Protein AF-A0AAW2XR22-F1 (afdb_monomer_lite)

Structure (mmCIF, N/CA/C/O backbone):
data_AF-A0AAW2XR22-F1
#
_entry.id   AF-A0AAW2XR22-F1
#
loop_
_atom_site.group_PDB
_atom_site.id
_atom_site.type_symbol
_atom_site.label_atom_id
_atom_site.label_alt_id
_atom_site.label_comp_id
_atom_site.label_asym_id
_atom_site.label_entity_id
_atom_site.label_seq_id
_atom_site.pdbx_PDB_ins_code
_atom_site.Cartn_x
_atom_site.Cartn_y
_atom_site.Cartn_z
_atom_site.occupancy
_atom_site.B_iso_or_equiv
_atom_site.auth_seq_id
_atom_site.auth_comp_id
_atom_site.auth_asym_id
_atom_site.auth_atom_id
_atom_site.pdbx_PDB_model_num
ATOM 1 N N . MET A 1 1 ? 10.145 -5.497 -7.150 1.00 72.62 1 MET A N 1
ATOM 2 C CA . MET A 1 1 ? 9.596 -6.841 -7.453 1.00 72.62 1 MET A CA 1
ATOM 3 C C . MET A 1 1 ? 8.512 -6.767 -8.524 1.00 72.62 1 MET A C 1
ATOM 5 O O . MET A 1 1 ? 8.631 -7.498 -9.491 1.00 72.62 1 MET A O 1
ATOM 9 N N . SER A 1 2 ? 7.503 -5.899 -8.380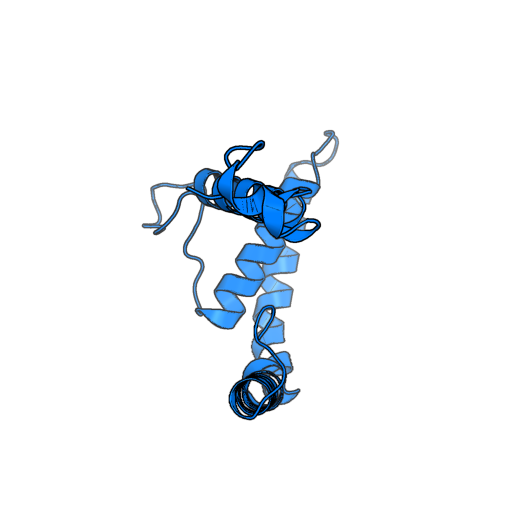 1.00 80.31 2 SER A N 1
ATOM 10 C CA . SER A 1 2 ? 6.313 -5.851 -9.250 1.00 80.31 2 SER A CA 1
ATOM 11 C C . SER A 1 2 ? 6.603 -5.601 -10.739 1.00 80.31 2 SER A C 1
ATOM 13 O O . SER A 1 2 ? 6.052 -6.308 -11.567 1.00 80.31 2 SER A O 1
ATOM 15 N N . TRP A 1 3 ? 7.526 -4.688 -11.071 1.00 85.19 3 TRP A N 1
ATOM 16 C CA . TRP A 1 3 ? 7.938 -4.387 -12.460 1.00 85.19 3 TRP A CA 1
ATOM 17 C C . TRP A 1 3 ? 9.372 -4.837 -12.790 1.00 85.19 3 TRP A C 1
ATOM 19 O O . TRP A 1 3 ? 9.980 -4.366 -13.742 1.00 85.19 3 TRP A O 1
ATOM 29 N N . SER A 1 4 ? 9.964 -5.709 -11.968 1.00 90.31 4 SER A N 1
ATOM 30 C CA . SER A 1 4 ? 11.333 -6.191 -12.190 1.00 90.31 4 SER A CA 1
ATOM 31 C C . SER A 1 4 ? 11.301 -7.518 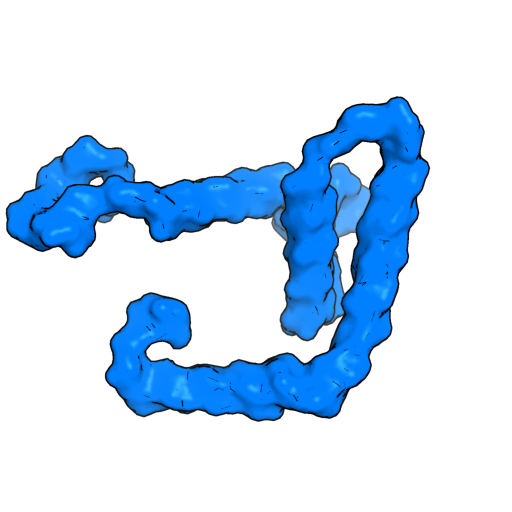-12.935 1.00 90.31 4 SER A C 1
ATOM 33 O O . SER A 1 4 ? 10.593 -8.434 -12.514 1.00 90.31 4 SER A O 1
ATOM 35 N N . SER A 1 5 ? 12.112 -7.640 -13.988 1.00 93.62 5 SER A N 1
ATOM 36 C CA . SER A 1 5 ? 12.326 -8.907 -14.688 1.00 93.62 5 SER A CA 1
ATOM 37 C C . SER A 1 5 ? 12.802 -9.996 -13.729 1.00 93.62 5 SER A C 1
ATOM 39 O O . SER A 1 5 ? 13.524 -9.739 -12.759 1.00 93.62 5 SER A O 1
ATOM 41 N N . TYR A 1 6 ? 12.413 -11.238 -14.008 1.00 93.81 6 TYR A N 1
ATOM 42 C CA . TYR A 1 6 ? 12.834 -12.373 -13.199 1.00 93.81 6 TYR A CA 1
ATOM 43 C C . TYR A 1 6 ? 14.364 -12.516 -13.206 1.00 93.81 6 TYR A C 1
ATOM 45 O O . TYR A 1 6 ? 15.003 -12.518 -14.254 1.00 93.81 6 TYR A O 1
ATOM 53 N N . GLY A 1 7 ? 14.960 -12.655 -12.021 1.00 95.69 7 GLY A N 1
ATOM 54 C CA . GLY A 1 7 ? 16.409 -12.728 -11.861 1.00 95.69 7 GLY A CA 1
ATOM 55 C C . GLY A 1 7 ? 16.840 -12.891 -10.402 1.00 95.69 7 GLY A C 1
ATOM 56 O O . GLY A 1 7 ? 15.991 -13.038 -9.516 1.00 95.69 7 GLY A O 1
ATOM 57 N N . PRO A 1 8 ? 18.157 -12.886 -10.116 1.00 96.81 8 PRO A N 1
ATOM 58 C CA . PRO A 1 8 ? 18.683 -12.991 -8.753 1.00 96.81 8 PRO A CA 1
ATOM 59 C C . PRO A 1 8 ? 18.073 -11.961 -7.793 1.00 96.81 8 PRO A C 1
ATOM 61 O O . PRO A 1 8 ? 17.593 -12.343 -6.728 1.00 96.81 8 PRO A O 1
ATOM 64 N N . TYR A 1 9 ? 17.982 -10.696 -8.219 1.00 94.75 9 TYR A N 1
ATOM 65 C CA . TYR A 1 9 ? 17.371 -9.620 -7.435 1.00 94.75 9 TYR A CA 1
ATOM 66 C C . TYR A 1 9 ? 15.899 -9.899 -7.105 1.00 94.75 9 TYR A C 1
ATOM 68 O O . TYR A 1 9 ? 15.511 -9.886 -5.937 1.00 94.75 9 TYR A O 1
ATOM 76 N N . TRP A 1 10 ? 15.080 -10.214 -8.116 1.00 96.44 10 TRP A N 1
ATOM 77 C CA . TRP A 1 10 ? 13.658 -10.505 -7.919 1.00 96.44 10 TRP A CA 1
ATOM 78 C C . TRP A 1 10 ? 13.451 -11.674 -6.948 1.00 96.44 10 TRP A C 1
ATOM 80 O O . TRP A 1 10 ? 12.632 -11.581 -6.031 1.00 96.44 10 TRP A O 1
ATOM 90 N N . ARG A 1 11 ? 14.234 -12.753 -7.102 1.00 96.00 11 ARG A N 1
ATOM 91 C CA . ARG A 1 11 ? 14.166 -13.935 -6.228 1.00 96.00 11 ARG A CA 1
ATOM 92 C C . ARG A 1 11 ? 14.536 -13.597 -4.789 1.00 96.00 11 ARG A C 1
ATOM 94 O O . ARG A 1 11 ? 13.836 -14.019 -3.870 1.00 96.00 11 ARG A O 1
ATOM 101 N N . GLN A 1 12 ? 15.610 -12.836 -4.594 1.00 96.06 12 GLN A N 1
ATOM 102 C CA . GLN A 1 12 ? 16.064 -12.436 -3.266 1.00 96.06 12 GLN A CA 1
ATOM 103 C C . GLN A 1 12 ? 15.049 -11.519 -2.583 1.00 96.06 12 GLN A C 1
ATOM 105 O O . GLN A 1 12 ? 14.661 -11.792 -1.449 1.00 96.06 12 GLN A O 1
ATOM 110 N N . ALA A 1 13 ? 14.556 -10.494 -3.283 1.00 95.56 13 ALA A N 1
ATOM 111 C CA . ALA A 1 13 ? 13.524 -9.604 -2.761 1.00 95.56 13 ALA A CA 1
ATOM 112 C C . ALA A 1 13 ? 12.264 -10.391 -2.370 1.00 95.56 13 ALA A C 1
ATOM 114 O O . ALA A 1 13 ? 11.778 -10.257 -1.248 1.00 95.56 13 ALA A O 1
ATOM 115 N N . ARG A 1 14 ? 11.775 -11.280 -3.247 1.00 94.81 14 ARG A N 1
ATOM 116 C CA . ARG A 1 14 ? 10.608 -12.124 -2.954 1.00 94.81 14 ARG A CA 1
ATOM 117 C C . ARG A 1 14 ? 10.830 -13.011 -1.730 1.00 94.81 14 ARG A C 1
ATOM 119 O O . ARG A 1 14 ? 9.927 -13.129 -0.904 1.00 94.81 14 ARG A O 1
ATOM 126 N N . LYS A 1 15 ? 12.017 -13.613 -1.599 1.00 95.75 15 LYS A N 1
ATOM 127 C CA . LYS A 1 15 ? 12.372 -14.433 -0.435 1.00 95.75 15 LYS A CA 1
ATOM 128 C C . LYS A 1 15 ? 12.302 -13.615 0.855 1.00 95.75 15 LYS A C 1
ATOM 130 O O . LYS A 1 15 ? 11.652 -14.072 1.784 1.00 95.75 15 LYS A O 1
ATOM 135 N N . ILE A 1 16 ? 12.885 -12.414 0.877 1.00 95.00 16 ILE A N 1
ATOM 136 C CA . ILE A 1 16 ? 12.863 -11.513 2.044 1.00 95.00 16 ILE A CA 1
ATOM 137 C C . ILE A 1 16 ? 11.428 -11.119 2.412 1.00 95.00 16 ILE A C 1
ATOM 139 O O . ILE A 1 16 ? 11.045 -11.210 3.574 1.00 95.00 16 ILE A O 1
ATOM 143 N N . PHE A 1 17 ? 10.601 -10.727 1.437 1.00 92.31 17 PHE A N 1
ATOM 144 C CA . PHE A 1 17 ? 9.202 -10.375 1.707 1.00 92.31 17 PHE A CA 1
ATOM 145 C C . PHE A 1 17 ? 8.441 -11.534 2.364 1.00 92.31 17 PHE A C 1
ATOM 147 O O . PHE A 1 17 ? 7.752 -11.338 3.364 1.00 92.31 17 PHE A O 1
ATOM 154 N N . LEU A 1 18 ? 8.583 -12.748 1.829 1.00 94.50 18 LEU A N 1
ATOM 155 C CA . LEU A 1 18 ? 7.890 -13.920 2.362 1.00 94.50 18 LEU A CA 1
ATOM 156 C C . LEU A 1 18 ? 8.458 -14.383 3.711 1.00 94.50 18 LEU A C 1
ATOM 158 O O . LEU A 1 18 ? 7.684 -14.783 4.577 1.00 94.50 18 LEU A O 1
ATOM 162 N N . SER A 1 19 ? 9.779 -14.323 3.907 1.00 94.81 19 SER A N 1
ATOM 163 C CA . SER A 1 19 ? 10.417 -14.813 5.133 1.00 94.81 19 SER A CA 1
ATOM 164 C C . SER A 1 19 ? 10.359 -13.825 6.288 1.00 94.81 19 SER A C 1
ATOM 166 O O . SER A 1 19 ? 10.256 -14.268 7.424 1.00 94.81 19 SER A O 1
ATOM 168 N N . GLU A 1 20 ? 10.386 -12.516 6.031 1.00 91.12 20 GLU A N 1
ATOM 169 C CA . GLU A 1 20 ? 10.486 -11.497 7.086 1.00 91.12 20 GLU A CA 1
ATOM 170 C C . GLU A 1 20 ? 9.178 -10.739 7.313 1.00 91.12 20 GLU A C 1
ATOM 172 O O . GLU A 1 20 ? 8.811 -10.461 8.455 1.00 91.12 20 GLU A O 1
ATOM 177 N N . MET A 1 21 ? 8.457 -10.398 6.240 1.00 88.81 21 MET A N 1
ATOM 178 C CA . MET A 1 21 ? 7.257 -9.557 6.339 1.00 88.81 21 MET A CA 1
ATOM 179 C C . MET A 1 21 ? 5.970 -10.375 6.429 1.00 88.81 21 MET A C 1
ATOM 181 O O . MET A 1 21 ? 5.082 -10.034 7.208 1.00 88.81 21 MET A O 1
ATOM 185 N N . PHE A 1 22 ? 5.875 -11.456 5.653 1.00 89.56 22 PHE A N 1
ATOM 186 C CA . PHE A 1 22 ? 4.665 -12.277 5.534 1.00 89.56 22 PHE A CA 1
ATOM 187 C C . PHE A 1 22 ? 4.796 -13.669 6.164 1.00 89.56 22 PHE A C 1
ATOM 189 O O . PHE A 1 22 ? 4.014 -14.566 5.851 1.00 89.56 22 PHE A O 1
ATOM 196 N N . ASN A 1 23 ? 5.756 -13.866 7.070 1.00 94.12 23 ASN A N 1
ATOM 197 C CA . ASN A 1 23 ? 5.830 -15.108 7.833 1.00 94.12 23 ASN A CA 1
ATOM 198 C C . ASN A 1 23 ? 4.740 -15.161 8.919 1.00 94.12 23 ASN A C 1
ATOM 200 O O . ASN A 1 23 ? 4.260 -14.128 9.388 1.00 94.12 23 ASN A O 1
ATOM 204 N N . VAL A 1 24 ? 4.388 -16.374 9.354 1.00 95.12 24 VAL A N 1
ATOM 205 C CA . VAL A 1 24 ? 3.318 -16.619 10.339 1.00 95.12 24 VAL A C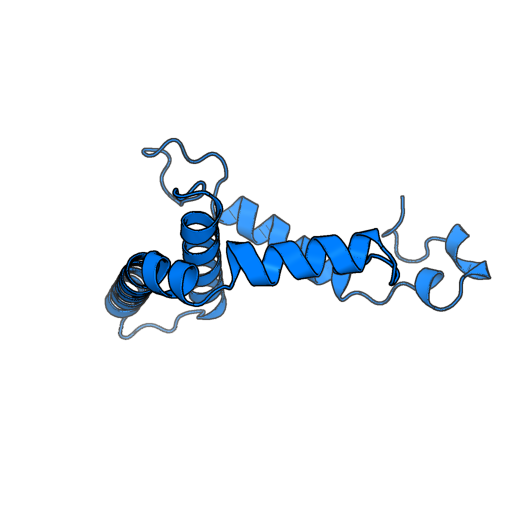A 1
ATOM 206 C C . VAL A 1 24 ? 3.543 -15.832 11.633 1.00 95.12 24 VAL A C 1
ATOM 208 O O . VAL A 1 24 ? 2.678 -15.066 12.039 1.00 95.12 24 VAL A O 1
ATOM 211 N N . LYS A 1 25 ? 4.747 -15.907 12.220 1.00 94.81 25 LYS A N 1
ATOM 212 C CA . LYS A 1 25 ? 5.075 -15.196 13.470 1.00 94.81 25 LYS A CA 1
ATOM 213 C C . LYS A 1 25 ? 4.880 -13.682 13.341 1.00 94.81 25 LYS A C 1
ATOM 215 O O . LYS A 1 25 ? 4.395 -13.031 14.266 1.00 94.81 25 LYS A O 1
ATOM 220 N N . LYS A 1 26 ? 5.258 -13.105 12.196 1.00 92.81 26 LYS A N 1
ATOM 221 C CA . LYS A 1 26 ? 5.103 -11.678 11.918 1.00 92.81 26 LYS A CA 1
ATOM 222 C C . LYS A 1 26 ? 3.632 -11.327 11.728 1.00 92.81 26 LYS A C 1
ATOM 224 O O . LYS A 1 26 ? 3.173 -10.351 12.316 1.00 92.81 26 LYS A O 1
ATOM 229 N N . LEU A 1 27 ? 2.883 -12.124 10.971 1.00 92.50 27 LEU A N 1
ATOM 230 C CA . LEU A 1 27 ? 1.451 -11.914 10.759 1.00 92.50 27 LEU A CA 1
ATOM 231 C C . LEU A 1 27 ? 0.645 -11.981 12.060 1.00 92.50 27 LEU A C 1
ATOM 233 O O . LEU A 1 27 ? -0.259 -11.151 12.223 1.00 92.50 27 LEU A O 1
ATOM 237 N N . ASP A 1 28 ? 1.010 -12.887 12.968 1.00 94.75 28 ASP A N 1
ATOM 238 C CA . ASP A 1 28 ? 0.432 -13.009 14.311 1.00 94.75 28 ASP A CA 1
ATOM 239 C C . ASP A 1 28 ? 0.777 -11.782 15.162 1.00 94.75 28 ASP A C 1
ATOM 241 O O . ASP A 1 28 ? -0.103 -11.146 15.737 1.00 94.75 28 ASP A O 1
ATOM 245 N N . SER A 1 29 ? 2.044 -11.344 15.150 1.00 92.19 29 SER A N 1
ATOM 246 C CA . SER A 1 29 ? 2.453 -10.125 15.869 1.00 92.19 29 SER A CA 1
ATOM 247 C C . SER A 1 29 ? 1.718 -8.863 15.388 1.00 92.19 29 SER A C 1
ATOM 249 O O . SER A 1 29 ? 1.515 -7.922 16.153 1.00 92.19 29 SER A O 1
ATOM 251 N N . LEU A 1 30 ? 1.292 -8.845 14.120 1.00 92.56 30 LEU A N 1
ATOM 252 C CA . LEU A 1 30 ? 0.560 -7.740 13.497 1.00 92.56 30 LEU A CA 1
ATOM 253 C C . LEU A 1 30 ? -0.967 -7.899 13.595 1.00 92.56 30 LEU A C 1
ATOM 255 O O . LEU A 1 30 ? -1.701 -7.035 13.108 1.00 92.56 30 LEU A O 1
ATOM 259 N N . GLU A 1 31 ? -1.473 -8.979 14.195 1.00 94.00 31 GLU A N 1
ATOM 260 C CA . GLU A 1 31 ? -2.911 -9.229 14.317 1.00 94.00 31 GLU A CA 1
ATOM 261 C C . GLU A 1 31 ? -3.614 -8.122 15.104 1.00 94.00 31 GLU A C 1
ATOM 263 O O . GLU A 1 31 ? -4.634 -7.599 14.652 1.00 94.00 31 GLU A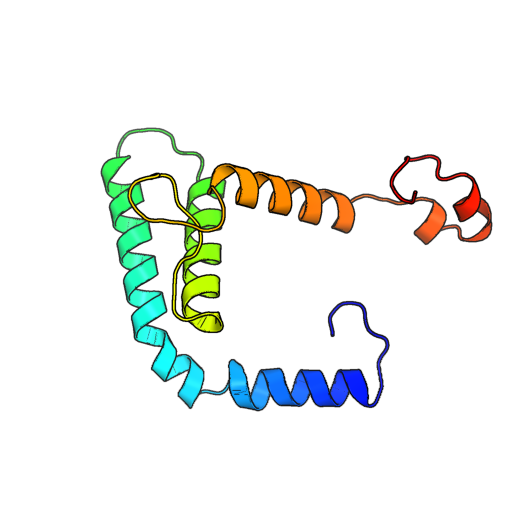 O 1
ATOM 268 N N . GLN A 1 32 ? -3.031 -7.707 16.231 1.00 93.88 32 GLN A N 1
ATOM 269 C CA . GLN A 1 32 ? -3.605 -6.670 17.092 1.00 93.88 32 GLN A CA 1
ATOM 270 C C . GLN A 1 32 ? -3.840 -5.360 16.330 1.00 93.88 32 GLN A C 1
ATOM 272 O O . GLN A 1 32 ? -4.910 -4.764 16.445 1.00 93.88 32 GLN A O 1
ATOM 277 N N . ILE A 1 33 ? -2.899 -4.969 15.463 1.00 93.88 33 ILE A N 1
ATOM 278 C CA . ILE A 1 33 ? -3.032 -3.784 14.604 1.00 93.88 33 ILE A CA 1
ATOM 279 C C . ILE A 1 33 ? -4.235 -3.932 13.666 1.00 93.88 33 ILE A C 1
ATOM 281 O O . ILE A 1 33 ? -5.049 -3.017 13.559 1.00 93.88 33 ILE A O 1
ATOM 285 N N . ARG A 1 34 ? -4.396 -5.089 13.010 1.00 93.62 34 ARG A N 1
ATOM 286 C CA . ARG A 1 34 ? -5.532 -5.325 12.100 1.00 93.62 34 ARG A CA 1
ATOM 287 C C . ARG A 1 34 ? -6.870 -5.312 12.838 1.00 93.62 34 ARG A C 1
ATOM 289 O O . ARG A 1 34 ? -7.855 -4.794 12.308 1.00 93.62 34 ARG A O 1
ATOM 296 N N . VAL A 1 35 ? -6.919 -5.871 14.049 1.00 96.56 35 VAL A N 1
ATOM 297 C CA . VAL A 1 35 ? -8.117 -5.864 14.903 1.00 96.56 35 VAL A CA 1
ATOM 298 C C . VAL A 1 35 ? -8.494 -4.438 15.296 1.00 96.56 35 VAL A C 1
ATOM 300 O O . VAL A 1 35 ? -9.673 -4.082 15.215 1.00 96.56 35 VAL A O 1
ATOM 303 N N . GLU A 1 36 ? -7.515 -3.630 15.695 1.00 95.19 36 GLU A N 1
ATOM 304 C CA . GLU A 1 36 ? -7.716 -2.235 16.080 1.00 95.19 36 GLU A CA 1
ATOM 305 C C . GLU A 1 36 ? -8.195 -1.385 14.897 1.00 95.19 36 GLU A C 1
ATOM 307 O O . GLU A 1 36 ? -9.234 -0.730 14.993 1.00 95.19 36 GLU A O 1
ATOM 312 N N . GLU A 1 37 ? -7.526 -1.470 13.744 1.00 94.62 37 GLU A N 1
ATOM 313 C CA . GLU A 1 37 ? -7.930 -0.723 12.546 1.00 94.62 37 GLU A CA 1
ATOM 314 C C . GLU A 1 37 ? -9.320 -1.133 12.049 1.00 94.62 37 GLU A C 1
ATOM 316 O O . GLU A 1 37 ? -10.114 -0.283 11.638 1.00 94.62 37 GLU A O 1
ATOM 321 N N . ARG A 1 38 ? -9.666 -2.424 12.150 1.00 96.25 38 ARG A N 1
ATOM 322 C CA . ARG A 1 38 ? -11.011 -2.911 11.813 1.00 96.25 38 ARG A CA 1
ATOM 323 C C . ARG A 1 38 ? -12.057 -2.315 12.750 1.00 96.25 38 ARG A C 1
ATOM 325 O O . ARG A 1 38 ? -13.117 -1.901 12.289 1.00 96.25 38 ARG A O 1
ATOM 332 N N . ARG A 1 39 ? -11.778 -2.258 14.057 1.00 96.88 39 ARG A N 1
ATOM 333 C CA . ARG A 1 39 ? -12.678 -1.614 15.028 1.00 96.88 39 ARG A CA 1
ATOM 334 C C . ARG A 1 39 ? -12.849 -0.132 14.700 1.00 96.88 39 ARG A C 1
ATOM 336 O O . ARG A 1 39 ? -13.986 0.316 14.596 1.00 96.88 39 ARG A O 1
ATOM 343 N N . ASN A 1 40 ? -11.760 0.597 14.450 1.00 93.75 40 ASN A N 1
ATOM 344 C CA . ASN A 1 40 ? -11.800 2.016 14.073 1.00 93.75 40 ASN A CA 1
ATOM 345 C C . ASN A 1 40 ? -12.631 2.254 12.804 1.00 93.75 40 ASN A C 1
ATOM 347 O O . ASN A 1 40 ? -13.445 3.175 12.750 1.00 93.75 40 ASN A O 1
ATOM 351 N N . PHE A 1 41 ? -12.468 1.399 11.792 1.00 95.06 41 PHE A N 1
ATOM 352 C CA . PHE A 1 41 ? -13.278 1.427 10.577 1.00 95.06 41 PHE A CA 1
ATOM 353 C C . PHE A 1 41 ? -14.773 1.229 10.867 1.00 95.06 41 PHE A C 1
ATOM 355 O O . PHE A 1 41 ? -15.588 2.044 10.434 1.00 95.06 41 PHE A O 1
ATOM 362 N N . LEU A 1 42 ? -15.133 0.212 11.654 1.00 96.06 42 LEU A N 1
ATOM 363 C CA . LEU A 1 42 ? -16.527 -0.052 12.021 1.00 96.06 42 LEU A CA 1
ATOM 364 C C . LEU A 1 42 ? -17.135 1.071 12.870 1.00 96.06 42 LEU A C 1
ATOM 366 O O . LEU A 1 42 ? -18.294 1.420 12.660 1.00 96.06 42 LEU A O 1
ATOM 370 N N . TYR A 1 43 ? -16.375 1.670 13.791 1.00 95.75 43 TYR A N 1
ATOM 371 C CA . TYR A 1 43 ? -16.841 2.819 14.573 1.00 95.75 43 TYR A CA 1
ATOM 372 C C . TYR A 1 43 ? -17.162 4.025 13.682 1.00 95.75 43 TYR A C 1
ATOM 374 O O . TYR A 1 43 ? -18.234 4.611 13.833 1.00 95.75 43 TYR A O 1
ATOM 382 N N . ARG A 1 44 ? -16.291 4.344 12.712 1.00 91.94 44 ARG A N 1
ATOM 383 C CA . ARG A 1 44 ? -16.532 5.416 11.728 1.00 91.94 44 ARG A CA 1
ATOM 384 C C . ARG A 1 44 ? -17.759 5.148 10.857 1.00 91.94 44 ARG A C 1
ATOM 386 O O . ARG A 1 44 ? -18.526 6.061 10.577 1.00 91.94 44 ARG A O 1
ATOM 393 N N . LEU A 1 45 ? -17.975 3.901 10.438 1.00 94.25 45 LEU A N 1
ATOM 394 C CA . LEU A 1 45 ? -19.182 3.553 9.683 1.00 94.25 45 LEU A CA 1
ATOM 395 C C . LEU A 1 45 ? -20.440 3.638 10.549 1.00 94.25 45 LEU A C 1
ATOM 397 O O . LEU A 1 45 ? -21.462 4.155 10.106 1.00 94.25 45 LEU A O 1
ATOM 401 N N . ARG A 1 46 ? -20.365 3.184 11.803 1.00 95.19 46 ARG A N 1
ATOM 402 C CA . ARG A 1 46 ? -21.491 3.244 12.739 1.00 95.19 46 ARG A CA 1
ATOM 403 C C . ARG A 1 46 ? -21.950 4.680 12.988 1.00 95.19 46 ARG A C 1
ATOM 405 O O . ARG A 1 46 ? -23.155 4.905 13.059 1.00 95.19 46 ARG A O 1
ATOM 412 N N . SER A 1 47 ? -21.033 5.647 13.080 1.00 93.75 47 SER A N 1
ATOM 413 C CA . SER A 1 47 ? -21.395 7.066 13.236 1.00 93.75 47 SER A CA 1
ATOM 414 C C . SER A 1 47 ? -22.108 7.661 12.017 1.00 93.75 47 SER A C 1
ATOM 416 O O . SER A 1 47 ? -22.736 8.708 12.130 1.00 93.75 47 SER A O 1
ATOM 418 N N . LEU A 1 48 ? -22.036 6.994 10.862 1.00 93.88 48 LEU A N 1
ATOM 419 C CA . LEU A 1 48 ? -22.695 7.393 9.617 1.00 93.88 48 LEU A CA 1
ATOM 420 C C . LEU A 1 48 ? -23.964 6.573 9.326 1.00 93.88 48 LEU A C 1
ATOM 422 O O . LEU A 1 48 ? -24.542 6.692 8.247 1.00 93.88 48 LEU A O 1
ATOM 426 N N . SER A 1 49 ? -24.404 5.741 10.276 1.00 93.38 49 SER A N 1
ATOM 427 C CA . SER A 1 49 ? -25.586 4.891 10.121 1.00 93.38 49 SER A CA 1
ATOM 428 C C . SER A 1 49 ? -26.827 5.694 9.716 1.00 93.38 49 SER A C 1
ATOM 430 O O . SER A 1 49 ? -27.065 6.795 10.214 1.00 93.38 49 SER A O 1
ATOM 432 N N . GLY A 1 50 ? -27.627 5.130 8.807 1.00 93.44 50 GLY A N 1
ATOM 433 C CA . GLY A 1 50 ? -28.837 5.762 8.276 1.00 93.44 50 GLY A CA 1
ATOM 434 C C . GLY A 1 50 ? -28.595 6.773 7.150 1.00 93.44 50 GLY A C 1
ATOM 435 O O . GLY A 1 50 ? -29.559 7.339 6.641 1.00 93.44 50 GLY A O 1
ATOM 436 N N . LYS A 1 51 ? -27.341 6.989 6.732 1.00 93.94 51 LYS A N 1
ATOM 437 C CA . LYS A 1 51 ? -26.989 7.845 5.591 1.00 93.94 51 LYS A CA 1
ATOM 438 C C . LYS A 1 51 ? -26.328 7.021 4.481 1.00 93.94 51 LYS A C 1
ATOM 440 O O . LYS A 1 51 ? -25.553 6.113 4.788 1.00 93.94 51 LYS A O 1
ATOM 445 N N . PRO A 1 52 ? -26.582 7.330 3.198 1.00 93.81 52 PRO A N 1
ATOM 446 C CA . PRO A 1 52 ? -25.771 6.805 2.108 1.00 93.81 52 PRO A CA 1
ATOM 447 C C . PRO A 1 52 ? -24.305 7.207 2.301 1.00 93.81 52 PRO A C 1
ATOM 449 O O . PRO A 1 52 ? -24.010 8.371 2.571 1.00 93.81 52 PRO A O 1
ATOM 452 N N . VAL A 1 53 ? -23.390 6.247 2.163 1.00 92.81 53 VAL A N 1
ATOM 453 C CA . VAL A 1 53 ? -21.945 6.469 2.303 1.00 92.81 53 VAL A CA 1
ATOM 454 C C . VAL A 1 53 ? -21.195 5.918 1.098 1.00 92.81 53 VAL A C 1
ATOM 456 O O . VAL A 1 53 ? -21.507 4.840 0.590 1.00 92.81 53 VAL A O 1
ATOM 459 N N . VAL A 1 54 ? -20.162 6.637 0.661 1.00 92.06 54 VAL A N 1
ATOM 460 C CA . VAL A 1 54 ? -19.242 6.163 -0.378 1.00 92.06 54 VAL A CA 1
ATOM 461 C C . VAL A 1 54 ? -18.206 5.252 0.276 1.00 92.06 54 VAL A C 1
ATOM 463 O O . VAL A 1 54 ? -17.220 5.706 0.855 1.00 92.06 54 VAL A O 1
ATOM 466 N N . LEU A 1 55 ? -18.433 3.939 0.208 1.00 92.75 55 LEU A N 1
ATOM 467 C CA . LEU A 1 55 ? -17.618 2.954 0.929 1.00 92.75 55 LEU A CA 1
ATOM 468 C C . LEU A 1 55 ? -16.149 2.922 0.472 1.00 92.75 55 LEU A C 1
ATOM 470 O O . LEU A 1 55 ? -15.269 2.634 1.284 1.00 92.75 55 LEU A O 1
ATOM 474 N N . ARG A 1 56 ? -15.887 3.252 -0.802 1.00 90.50 56 ARG A N 1
ATOM 475 C CA . ARG A 1 56 ? -14.541 3.302 -1.399 1.00 90.50 56 ARG A CA 1
ATOM 476 C C . ARG A 1 56 ? -13.569 4.081 -0.517 1.00 90.50 56 ARG A C 1
ATOM 478 O O . ARG A 1 56 ? -12.528 3.561 -0.141 1.00 90.50 56 ARG A O 1
ATOM 485 N N . ASP A 1 57 ? -13.947 5.288 -0.122 1.00 87.88 57 ASP A N 1
ATOM 486 C CA . ASP A 1 57 ? -13.089 6.196 0.632 1.00 87.88 57 ASP A CA 1
ATOM 487 C C . ASP A 1 57 ? -12.770 5.673 2.039 1.00 87.88 57 ASP A C 1
ATOM 489 O O . ASP A 1 57 ? -11.635 5.780 2.510 1.00 87.88 57 ASP A O 1
ATOM 493 N N . HIS A 1 58 ? -13.751 5.051 2.697 1.00 91.38 58 HIS A N 1
ATOM 494 C CA . HIS A 1 58 ? -13.556 4.436 4.007 1.00 91.38 58 HIS A CA 1
ATOM 495 C C . HIS A 1 58 ? -12.679 3.180 3.932 1.00 91.38 58 HIS A C 1
ATOM 497 O O . HIS A 1 58 ? -11.867 2.954 4.833 1.00 91.38 58 HIS A O 1
ATOM 503 N N . LEU A 1 59 ? -12.819 2.376 2.871 1.00 93.62 59 LEU A N 1
ATOM 504 C CA . LEU A 1 59 ? -11.977 1.203 2.627 1.00 93.62 59 LEU A CA 1
ATOM 505 C C . LEU A 1 59 ? -10.541 1.604 2.295 1.00 93.62 59 LEU A C 1
ATOM 507 O O . LEU A 1 59 ? -9.616 1.037 2.871 1.00 93.62 59 LEU A O 1
ATOM 511 N N . THR A 1 60 ? -10.345 2.607 1.438 1.00 91.12 60 THR A N 1
ATOM 512 C CA . THR A 1 60 ? -9.018 3.160 1.137 1.00 91.12 60 THR A CA 1
ATOM 513 C C . THR A 1 60 ? -8.345 3.643 2.419 1.00 91.12 60 THR A C 1
ATOM 515 O O . THR A 1 60 ? -7.221 3.238 2.714 1.00 91.12 60 THR A O 1
ATOM 518 N N . HIS A 1 61 ? -9.058 4.409 3.251 1.00 90.75 61 HIS A N 1
ATOM 519 C CA . HIS A 1 61 ? -8.531 4.866 4.536 1.00 90.75 61 HIS A CA 1
ATOM 520 C C . HIS A 1 61 ? -8.157 3.699 5.471 1.00 90.75 61 HIS A C 1
ATOM 522 O O . HIS A 1 61 ? -7.069 3.696 6.050 1.00 90.75 61 HIS A O 1
ATOM 528 N N . TYR A 1 62 ? -9.020 2.683 5.597 1.00 93.31 62 TYR A N 1
ATOM 529 C CA . TYR A 1 62 ? -8.760 1.491 6.414 1.00 93.31 62 TYR A CA 1
ATOM 530 C C . TYR A 1 62 ? -7.527 0.709 5.939 1.00 93.31 62 TYR A C 1
ATOM 532 O O . TYR A 1 62 ? -6.647 0.386 6.744 1.00 93.31 62 TYR A O 1
ATOM 540 N N . THR A 1 63 ? -7.435 0.446 4.636 1.00 93.44 63 THR A N 1
ATOM 541 C CA . THR A 1 63 ? -6.327 -0.296 4.024 1.00 93.44 63 THR A CA 1
ATOM 542 C C . THR A 1 63 ? -5.002 0.428 4.226 1.00 93.44 63 THR A C 1
ATOM 544 O O . THR A 1 63 ? -4.041 -0.175 4.705 1.00 93.44 63 THR A O 1
ATOM 547 N N . LEU A 1 64 ? -4.950 1.731 3.945 1.00 91.50 64 LEU A N 1
ATOM 548 C CA . LEU A 1 64 ? -3.730 2.521 4.111 1.00 91.50 64 LEU A CA 1
ATOM 549 C C . LEU A 1 64 ? -3.310 2.630 5.574 1.00 91.50 64 LEU A C 1
ATOM 551 O O . LEU A 1 64 ? -2.121 2.549 5.870 1.00 91.50 64 LEU A O 1
ATOM 555 N N . SER A 1 65 ? -4.268 2.765 6.495 1.00 91.69 65 SER A N 1
ATOM 556 C CA . SER A 1 65 ? -3.966 2.880 7.930 1.00 91.69 65 SER A CA 1
ATOM 557 C C . SER A 1 65 ? -3.376 1.573 8.446 1.00 91.69 65 SER A C 1
ATOM 559 O O . SER A 1 65 ? -2.358 1.569 9.141 1.00 91.69 65 SER A O 1
ATOM 561 N N . THR A 1 66 ? -3.957 0.456 8.005 1.00 93.56 66 THR A N 1
ATOM 562 C CA . THR A 1 66 ? -3.478 -0.892 8.307 1.00 93.56 66 THR A CA 1
ATOM 563 C C . THR A 1 66 ? -2.069 -1.116 7.756 1.00 93.56 66 THR A C 1
ATOM 565 O O . THR A 1 66 ? -1.175 -1.480 8.518 1.00 93.56 66 THR A O 1
ATOM 568 N N . ILE A 1 67 ? -1.831 -0.839 6.468 1.00 91.69 67 ILE A N 1
ATOM 569 C CA . ILE A 1 67 ? -0.509 -1.007 5.839 1.00 91.69 67 ILE A CA 1
ATOM 570 C C . ILE A 1 67 ? 0.528 -0.093 6.501 1.00 91.69 67 ILE A C 1
ATOM 572 O O . ILE A 1 67 ? 1.602 -0.561 6.877 1.00 91.69 67 ILE A O 1
ATOM 576 N N . SER A 1 68 ? 0.202 1.186 6.709 1.00 90.69 68 SER A N 1
ATOM 577 C CA . SER A 1 68 ? 1.100 2.161 7.337 1.00 90.69 68 SER A CA 1
ATOM 578 C C . SER A 1 68 ? 1.525 1.707 8.729 1.00 90.69 68 SER A C 1
ATOM 580 O O . SER A 1 68 ? 2.713 1.706 9.040 1.00 90.69 68 SER A O 1
ATOM 582 N N . ARG A 1 69 ? 0.588 1.254 9.568 1.00 90.88 69 ARG A N 1
ATOM 583 C CA . ARG A 1 69 ? 0.934 0.756 10.907 1.00 90.88 69 ARG A CA 1
ATOM 584 C C . ARG A 1 69 ? 1.693 -0.562 10.874 1.00 90.88 69 ARG A C 1
ATOM 586 O O . ARG A 1 69 ? 2.583 -0.750 11.693 1.00 90.88 69 ARG A O 1
ATOM 593 N N . MET A 1 70 ? 1.368 -1.462 9.949 1.00 91.31 70 MET A N 1
ATOM 594 C CA . MET A 1 70 ? 2.057 -2.749 9.837 1.00 91.31 70 MET A CA 1
ATOM 595 C C . MET A 1 70 ? 3.505 -2.608 9.352 1.00 91.31 70 MET A C 1
ATOM 597 O O . MET A 1 70 ? 4.369 -3.354 9.808 1.00 91.31 70 MET A O 1
ATOM 601 N N . VAL A 1 71 ? 3.768 -1.673 8.435 1.00 88.94 71 VAL A N 1
ATOM 602 C CA . VAL A 1 71 ? 5.084 -1.499 7.798 1.00 88.94 71 VAL A CA 1
ATOM 603 C C . VAL A 1 71 ? 5.931 -0.448 8.512 1.00 88.94 71 VAL A C 1
ATOM 605 O O . VAL A 1 71 ? 7.124 -0.654 8.716 1.00 88.94 71 VAL A O 1
ATOM 608 N N . LEU A 1 72 ? 5.328 0.677 8.896 1.00 87.50 72 LEU A N 1
ATOM 609 C CA . LEU A 1 72 ? 6.030 1.857 9.406 1.00 87.50 72 LEU A CA 1
ATOM 610 C C . LEU A 1 72 ? 5.782 2.117 10.902 1.00 87.50 72 LEU A C 1
ATOM 612 O O . LEU A 1 72 ? 6.235 3.140 11.420 1.00 87.50 72 LEU A O 1
ATOM 616 N N . SER A 1 73 ? 5.030 1.243 11.580 1.00 86.12 73 SER A N 1
ATOM 617 C CA . SER A 1 73 ? 4.687 1.297 13.014 1.00 86.12 73 SER A CA 1
ATOM 618 C C . SER A 1 73 ? 3.911 2.535 13.488 1.00 86.12 73 SER A C 1
ATOM 620 O O . SER A 1 73 ? 3.578 2.631 14.667 1.00 86.12 73 SER A O 1
ATOM 622 N N . ARG A 1 74 ? 3.582 3.480 12.600 1.00 84.50 74 ARG A N 1
ATOM 623 C CA . ARG A 1 74 ? 2.762 4.665 12.899 1.00 84.50 74 ARG A CA 1
ATOM 624 C C . ARG A 1 74 ? 1.884 5.044 11.706 1.00 84.50 74 ARG A C 1
ATOM 626 O O . ARG A 1 74 ? 2.118 4.603 10.580 1.00 84.50 74 ARG A O 1
ATOM 633 N N . ILE A 1 75 ? 0.858 5.847 11.971 1.00 80.75 75 ILE A N 1
ATOM 634 C CA . ILE A 1 75 ? 0.029 6.477 10.938 1.00 80.75 75 ILE A CA 1
ATOM 635 C C . ILE A 1 75 ? 0.650 7.837 10.611 1.00 80.75 75 ILE A C 1
ATOM 637 O O . ILE A 1 75 ? 0.931 8.617 11.520 1.00 80.75 75 ILE A O 1
ATOM 641 N N . TYR A 1 76 ? 0.865 8.109 9.325 1.00 80.44 76 TYR A N 1
ATOM 642 C CA . TYR A 1 76 ? 1.533 9.327 8.846 1.00 80.44 76 TYR A CA 1
ATOM 643 C C . TYR A 1 76 ? 0.600 10.308 8.149 1.00 80.44 76 TYR A C 1
ATOM 645 O O . TYR A 1 76 ? 1.045 11.386 7.765 1.00 80.44 76 TYR A O 1
ATOM 653 N N . PHE A 1 77 ? -0.669 9.945 7.995 1.00 81.06 77 PHE A N 1
ATOM 654 C CA . PHE A 1 77 ? -1.670 10.755 7.326 1.00 81.06 77 PHE A CA 1
ATOM 655 C C . PHE A 1 77 ? -2.931 10.890 8.177 1.00 81.06 77 PHE A C 1
ATOM 657 O O . PHE A 1 77 ? -3.230 10.029 9.005 1.00 81.06 77 PHE A O 1
ATOM 664 N N . GLY A 1 78 ? -3.689 11.958 7.962 1.00 81.44 78 GLY A N 1
ATOM 665 C CA . GLY A 1 78 ? -4.948 12.177 8.664 1.00 81.44 78 GLY A CA 1
ATOM 666 C C . GLY A 1 78 ? -5.659 13.448 8.221 1.00 81.44 78 GLY A C 1
ATOM 667 O O . GLY A 1 78 ? -5.203 14.145 7.317 1.00 81.44 78 GLY A O 1
ATOM 668 N N . GLU A 1 79 ? -6.803 13.704 8.851 1.00 72.81 79 GLU A N 1
ATOM 669 C CA . GLU A 1 79 ? -7.691 14.840 8.555 1.00 72.81 79 GLU A CA 1
ATOM 670 C C . GLU A 1 79 ? -7.467 16.041 9.494 1.00 72.81 79 GLU A C 1
ATOM 672 O O . GLU A 1 79 ? -7.927 17.136 9.201 1.00 72.81 79 GLU A O 1
ATOM 677 N N . SER A 1 80 ? -6.773 15.850 10.624 1.00 66.00 80 SER A N 1
ATOM 678 C CA . SER A 1 80 ? -6.573 16.883 11.651 1.00 66.00 80 SER A CA 1
ATOM 679 C C . SER A 1 80 ? -5.145 17.422 11.636 1.00 66.00 80 SER A C 1
ATOM 681 O O . SER A 1 80 ? -4.200 16.639 11.718 1.00 66.00 80 SER A O 1
ATOM 683 N N . ASP A 1 81 ? -5.003 18.750 11.627 1.00 59.41 81 ASP A N 1
ATOM 684 C CA . ASP A 1 81 ? -3.720 19.455 11.778 1.00 59.41 81 ASP A CA 1
ATOM 685 C C . ASP A 1 81 ? -3.144 19.359 13.212 1.00 59.41 81 ASP A C 1
ATOM 687 O O . ASP A 1 81 ? -1.987 19.710 13.448 1.00 59.41 81 ASP A O 1
ATOM 691 N N . GLU A 1 82 ? -3.917 18.867 14.192 1.00 55.34 82 GLU A N 1
ATOM 692 C CA . GLU A 1 82 ? -3.487 18.779 15.600 1.00 55.34 82 GLU A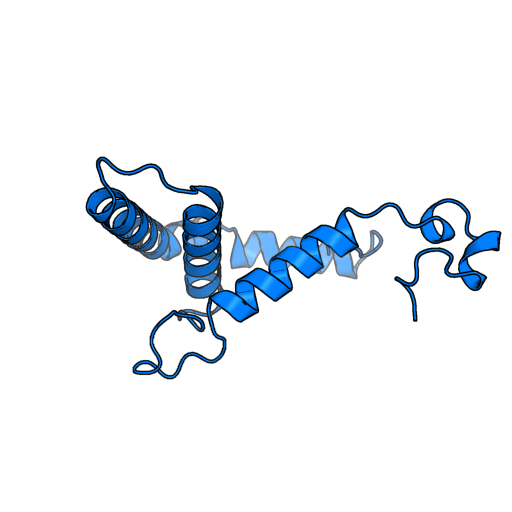 CA 1
ATOM 693 C C . GLU A 1 82 ? -2.443 17.679 15.831 1.00 55.34 82 GLU A C 1
ATOM 695 O O . GLU A 1 82 ? -1.570 17.786 16.696 1.00 55.34 82 GLU A O 1
ATOM 700 N N . LYS A 1 83 ? -2.507 16.606 15.039 1.00 61.44 83 LYS A N 1
ATOM 701 C CA . LYS A 1 83 ? -1.428 15.624 14.938 1.00 61.44 83 LYS A CA 1
ATOM 702 C C . LYS A 1 83 ? -0.562 16.071 13.771 1.00 61.44 83 LYS A C 1
ATOM 704 O O . LYS A 1 83 ? -1.074 16.241 12.674 1.00 61.44 83 LYS A O 1
ATOM 709 N N . LYS A 1 84 ? 0.749 16.226 13.987 1.00 65.94 84 LYS A N 1
ATOM 710 C CA . LYS A 1 84 ? 1.731 16.493 12.919 1.00 65.94 84 LYS A CA 1
ATOM 711 C C . LYS A 1 84 ? 1.824 15.295 11.963 1.00 65.94 84 LYS A C 1
ATOM 713 O O . LYS A 1 84 ? 2.794 14.536 11.997 1.00 65.94 84 LYS A O 1
ATOM 718 N N . PHE A 1 85 ? 0.785 15.075 11.168 1.00 78.00 85 PHE A N 1
ATOM 719 C CA . PHE A 1 85 ? 0.796 14.136 10.064 1.00 78.00 85 PHE A CA 1
ATOM 720 C C . PHE A 1 85 ? 1.716 14.683 8.976 1.00 78.00 85 PHE A C 1
ATOM 722 O O . PHE A 1 85 ? 1.808 15.888 8.764 1.00 78.00 85 PHE A O 1
ATOM 729 N N . VAL A 1 86 ? 2.442 13.779 8.326 1.00 82.06 86 VAL A N 1
ATOM 730 C CA . VAL A 1 86 ? 3.395 14.131 7.270 1.00 82.06 86 VAL A CA 1
ATOM 731 C C . VAL A 1 86 ? 2.661 14.434 5.964 1.00 82.06 86 VAL A C 1
ATOM 733 O O . VAL A 1 86 ? 3.144 15.239 5.181 1.00 82.06 86 VAL A O 1
ATOM 736 N N . VAL A 1 87 ? 1.501 13.806 5.744 1.00 84.50 87 VAL A N 1
ATOM 737 C CA . VAL A 1 87 ? 0.712 13.919 4.508 1.00 84.50 87 VAL A CA 1
ATOM 738 C C . VAL A 1 87 ? -0.762 14.104 4.863 1.00 84.50 87 VAL A C 1
ATOM 740 O O . VAL A 1 87 ? -1.266 13.441 5.774 1.00 84.50 87 VAL A O 1
ATOM 743 N N . LYS A 1 88 ? -1.488 14.971 4.156 1.00 87.38 88 LYS A N 1
ATOM 744 C CA . LYS A 1 88 ? -2.945 15.084 4.352 1.00 87.38 88 LYS A CA 1
ATOM 745 C C . LYS A 1 88 ? -3.657 13.875 3.746 1.00 87.38 88 LYS A C 1
ATOM 747 O O . LYS A 1 88 ? -3.240 13.354 2.715 1.00 87.38 88 LYS A O 1
ATOM 752 N N . LEU A 1 89 ? -4.754 13.420 4.356 1.00 84.88 89 LEU A N 1
ATOM 753 C CA . LEU A 1 89 ? -5.491 12.263 3.825 1.00 84.88 89 LEU A CA 1
ATOM 754 C C . LEU A 1 89 ? -5.982 12.492 2.381 1.00 84.88 89 LEU A C 1
ATOM 756 O O . LEU A 1 89 ? -5.936 11.571 1.571 1.00 84.88 89 LEU A O 1
ATOM 760 N N . GLU A 1 90 ? -6.428 13.705 2.055 1.00 86.00 90 GLU A N 1
ATOM 761 C CA . GLU A 1 90 ? -6.878 14.074 0.704 1.00 86.00 90 GLU A CA 1
ATOM 762 C C . GLU A 1 90 ? -5.743 14.034 -0.323 1.00 86.00 90 GLU A C 1
ATOM 764 O O . GLU A 1 90 ? -5.922 13.503 -1.415 1.00 86.00 90 GLU A O 1
ATOM 769 N N . GLU A 1 91 ? -4.560 14.518 0.051 1.00 87.56 91 GLU A N 1
ATOM 770 C CA . GLU A 1 91 ? -3.361 14.472 -0.789 1.00 87.56 91 GLU A CA 1
ATOM 771 C C . GLU A 1 91 ? -2.958 13.023 -1.080 1.00 87.56 91 GLU A C 1
ATOM 773 O O . GLU A 1 91 ? -2.761 12.648 -2.235 1.00 87.56 91 GLU A O 1
ATOM 778 N N . LEU A 1 92 ? -2.941 12.169 -0.051 1.00 87.38 92 LEU A N 1
ATOM 779 C CA . LEU A 1 92 ? -2.647 10.747 -0.215 1.00 87.38 92 LEU A CA 1
ATOM 780 C C . LEU A 1 92 ? -3.670 10.042 -1.119 1.00 87.38 92 LEU A C 1
ATOM 782 O O . LEU A 1 92 ? -3.292 9.186 -1.918 1.00 87.38 92 LEU A O 1
ATOM 786 N N . LYS A 1 93 ? -4.960 10.387 -1.006 1.00 87.38 93 LYS A N 1
ATOM 787 C CA . LYS A 1 93 ? -5.998 9.869 -1.911 1.00 87.38 93 LYS A CA 1
ATOM 788 C C . LYS A 1 93 ? -5.748 10.314 -3.352 1.00 87.38 93 LYS A C 1
ATOM 790 O O . LYS A 1 93 ? -5.794 9.468 -4.236 1.00 87.38 93 LYS A O 1
ATOM 795 N N . GLY A 1 94 ? -5.420 11.589 -3.572 1.00 90.69 94 GLY A N 1
ATOM 796 C CA . GLY A 1 94 ? -5.083 12.111 -4.898 1.00 90.69 94 GLY A CA 1
ATOM 797 C C . GLY A 1 94 ? -3.894 11.382 -5.528 1.00 90.69 94 GLY A C 1
ATOM 798 O O . GLY A 1 94 ? -3.991 10.922 -6.662 1.00 90.69 94 GLY A O 1
ATOM 799 N N . MET A 1 95 ? -2.820 11.172 -4.759 1.00 91.38 95 MET A N 1
ATOM 800 C CA . MET A 1 95 ? -1.655 10.399 -5.210 1.00 91.38 95 MET A CA 1
ATOM 801 C C . MET A 1 95 ? -2.017 8.953 -5.579 1.00 91.38 95 MET A C 1
ATOM 803 O O . MET A 1 95 ? -1.461 8.396 -6.522 1.00 91.38 95 MET A O 1
ATOM 807 N N . LEU A 1 96 ? -2.929 8.321 -4.834 1.00 91.00 96 LEU A N 1
ATOM 808 C CA . LEU A 1 96 ? -3.383 6.962 -5.136 1.00 91.00 96 LEU A CA 1
ATOM 809 C C . LEU A 1 96 ? -4.253 6.908 -6.385 1.00 91.00 96 LEU A C 1
ATOM 811 O O . LEU A 1 96 ? -4.059 6.008 -7.197 1.00 91.00 96 LEU A O 1
ATOM 815 N N . ASP A 1 97 ? -5.185 7.845 -6.541 1.00 91.56 97 ASP A N 1
ATOM 816 C CA . ASP A 1 97 ? -6.043 7.921 -7.723 1.00 91.56 97 ASP A CA 1
ATOM 817 C C . ASP A 1 97 ? -5.195 8.129 -8.988 1.00 91.56 97 ASP A C 1
ATOM 819 O O . ASP A 1 97 ? -5.380 7.414 -9.974 1.00 91.56 97 ASP A O 1
ATOM 823 N N . GLU A 1 98 ? -4.198 9.018 -8.933 1.00 92.12 98 GLU A N 1
ATOM 824 C CA . GLU A 1 98 ? -3.225 9.209 -10.014 1.00 92.12 98 GLU A CA 1
ATOM 825 C C . GLU A 1 98 ? -2.396 7.941 -10.262 1.00 92.12 98 GLU A C 1
ATOM 827 O O . GLU A 1 98 ? -2.250 7.507 -11.405 1.00 92.12 98 GLU A O 1
ATOM 832 N N . TRP A 1 99 ? -1.905 7.286 -9.205 1.00 91.06 99 TRP A N 1
ATOM 833 C CA . TRP A 1 99 ? -1.134 6.050 -9.338 1.00 91.06 99 TRP A CA 1
ATOM 834 C C . TRP A 1 99 ? -1.942 4.930 -10.006 1.00 91.06 99 TRP A C 1
ATOM 836 O O . TRP A 1 99 ? -1.433 4.270 -10.916 1.00 91.06 99 TRP A O 1
ATOM 846 N N . PHE A 1 100 ? -3.196 4.716 -9.598 1.00 91.06 100 PHE A N 1
ATOM 847 C CA . PHE A 1 100 ? -4.075 3.723 -10.223 1.00 91.06 100 PHE A CA 1
ATOM 848 C C . PHE A 1 100 ? -4.415 4.090 -11.664 1.00 91.06 100 PHE A C 1
ATOM 850 O O . PHE A 1 100 ? -4.436 3.206 -12.520 1.00 91.06 100 PHE A O 1
ATOM 857 N N . PHE A 1 101 ? -4.648 5.374 -11.939 1.00 91.50 101 PHE A N 1
ATOM 858 C CA . PHE A 1 101 ? -4.895 5.859 -13.289 1.00 91.50 101 PHE A CA 1
ATOM 859 C C . PHE A 1 101 ? -3.701 5.574 -14.206 1.00 91.50 101 PHE A C 1
ATOM 861 O O . PHE A 1 101 ? -3.866 4.897 -15.216 1.00 91.50 101 PHE A O 1
ATOM 868 N N . LEU A 1 102 ? -2.492 5.985 -13.818 1.00 89.62 102 LEU A N 1
ATOM 869 C CA . LEU A 1 102 ? -1.278 5.780 -14.615 1.00 89.62 102 LEU A CA 1
ATOM 870 C C . LEU A 1 102 ? -0.921 4.297 -14.794 1.00 89.62 102 LEU A C 1
ATOM 872 O O . LEU A 1 102 ? -0.395 3.920 -15.834 1.00 89.62 102 LEU A O 1
ATOM 876 N N . ASN A 1 103 ? -1.222 3.439 -13.814 1.00 87.31 103 ASN A N 1
ATOM 877 C CA . ASN A 1 103 ? -0.993 1.992 -13.941 1.00 87.31 103 ASN A CA 1
ATOM 878 C C . ASN A 1 103 ? -2.062 1.272 -14.775 1.00 87.31 103 ASN A C 1
ATOM 880 O O . ASN A 1 103 ? -1.808 0.172 -15.264 1.00 87.31 103 ASN A O 1
ATOM 884 N N . GLY A 1 104 ? -3.2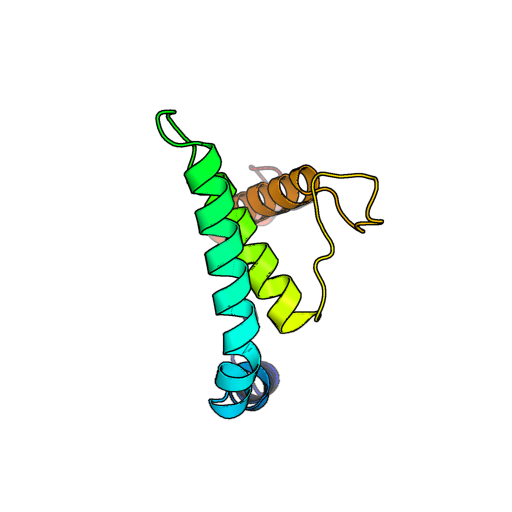67 1.835 -14.872 1.00 86.81 104 GLY A N 1
ATOM 885 C CA . GLY A 1 104 ? -4.397 1.228 -15.576 1.00 86.81 104 GLY A CA 1
ATOM 886 C C . GLY A 1 104 ? -4.648 1.798 -16.969 1.00 86.81 104 GLY A C 1
ATOM 887 O O . GLY A 1 104 ? -5.398 1.198 -17.740 1.00 86.81 104 GLY A O 1
ATOM 888 N N . VAL A 1 105 ? -4.067 2.954 -17.291 1.00 89.06 105 VAL A N 1
ATOM 889 C CA . VAL A 1 105 ? -4.296 3.614 -18.572 1.00 89.06 105 VAL A CA 1
ATOM 890 C C . VAL A 1 105 ? -3.599 2.863 -19.701 1.00 89.06 105 VAL A C 1
ATOM 892 O O . VAL A 1 105 ? -2.474 2.385 -19.578 1.00 89.06 105 VAL A O 1
ATOM 895 N N . PHE A 1 106 ? -4.286 2.756 -20.832 1.00 85.75 106 PHE A N 1
ATOM 896 C CA . PHE A 1 106 ? -3.682 2.259 -22.058 1.00 85.75 106 PHE A CA 1
ATOM 897 C C . PHE A 1 106 ? -2.667 3.288 -22.559 1.00 85.75 106 PHE A C 1
ATOM 899 O O . PHE A 1 106 ? -3.062 4.427 -22.782 1.00 85.75 106 PHE A O 1
ATOM 906 N N . ASN A 1 107 ? -1.407 2.902 -22.764 1.00 86.12 107 ASN A N 1
ATOM 907 C CA . ASN A 1 107 ? -0.393 3.749 -23.392 1.00 86.12 107 ASN A CA 1
ATOM 908 C C . ASN A 1 107 ? 0.040 3.157 -24.742 1.00 86.12 107 ASN A C 1
ATOM 910 O O . ASN A 1 107 ? 0.593 2.062 -24.784 1.00 86.12 107 ASN A O 1
ATOM 914 N N . ILE A 1 108 ? -0.168 3.867 -25.853 1.00 86.81 108 ILE A N 1
ATOM 915 C CA . ILE A 1 108 ? 0.160 3.353 -27.194 1.00 86.81 108 ILE A CA 1
ATOM 916 C C . ILE A 1 108 ? 1.648 3.011 -27.367 1.00 86.81 108 ILE A C 1
ATOM 918 O O . ILE A 1 108 ? 1.971 2.068 -28.090 1.00 86.81 108 ILE A O 1
ATOM 922 N N . GLY A 1 109 ? 2.543 3.728 -26.683 1.00 85.88 109 GLY A N 1
ATOM 923 C CA . GLY A 1 109 ? 3.983 3.483 -26.706 1.00 85.88 109 GLY A CA 1
ATOM 924 C C . GLY A 1 109 ? 4.378 2.149 -26.072 1.00 85.88 109 GLY A C 1
ATOM 925 O O . GLY A 1 109 ? 5.324 1.522 -26.543 1.00 85.88 109 GLY A O 1
ATOM 926 N N . ASP A 1 110 ? 3.618 1.670 -25.083 1.00 87.06 110 ASP A N 1
ATOM 927 C CA . ASP A 1 110 ? 3.866 0.375 -24.432 1.00 87.06 110 ASP A CA 1
ATOM 928 C C . ASP A 1 110 ? 3.463 -0.804 -25.328 1.00 87.06 110 ASP A C 1
ATOM 930 O O . ASP A 1 110 ? 4.092 -1.862 -25.311 1.00 87.06 110 ASP A O 1
ATOM 934 N N . TRP A 1 111 ? 2.414 -0.624 -26.133 1.00 86.69 111 TRP A N 1
ATOM 935 C CA . TRP A 1 111 ? 1.889 -1.664 -27.024 1.00 86.69 111 TRP A CA 1
ATOM 936 C C . TRP A 1 111 ? 2.576 -1.670 -28.382 1.00 86.69 111 TRP A C 1
ATOM 938 O O . TRP A 1 111 ? 2.723 -2.719 -29.011 1.00 86.69 111 TRP A O 1
ATOM 948 N N . ILE A 1 112 ? 2.967 -0.487 -28.850 1.00 91.19 112 ILE A N 1
ATOM 949 C CA . ILE A 1 112 ? 3.500 -0.269 -30.182 1.00 91.19 112 ILE A CA 1
ATOM 950 C C . ILE A 1 112 ? 4.801 0.556 -30.068 1.00 91.19 112 ILE A C 1
ATOM 952 O O . ILE A 1 112 ? 4.805 1.759 -30.343 1.00 91.19 112 ILE A O 1
ATOM 956 N N . PRO A 1 113 ? 5.936 -0.079 -29.702 1.00 88.25 113 PRO A N 1
ATOM 957 C CA . PRO A 1 113 ? 7.153 0.619 -29.267 1.00 88.25 113 PRO A CA 1
ATOM 958 C C . PRO A 1 113 ? 7.731 1.631 -30.263 1.00 88.25 113 PRO A C 1
ATOM 960 O O . PRO A 1 113 ? 8.284 2.650 -29.857 1.00 88.25 113 PRO A O 1
ATOM 963 N N . TRP A 1 114 ? 7.572 1.409 -31.570 1.00 90.94 114 TRP A N 1
ATOM 964 C CA . TRP A 1 114 ? 8.034 2.345 -32.605 1.00 90.94 114 TRP A CA 1
ATOM 965 C C . TRP A 1 114 ? 7.264 3.683 -32.643 1.00 90.94 114 TRP A C 1
ATOM 967 O O . TRP A 1 114 ? 7.745 4.622 -33.263 1.00 90.94 114 TRP A O 1
ATOM 977 N N . LEU A 1 115 ? 6.107 3.794 -31.970 1.00 87.69 115 LEU A N 1
ATOM 978 C CA . LEU A 1 115 ? 5.305 5.019 -31.833 1.00 87.69 115 LEU A CA 1
ATOM 979 C C . LEU A 1 115 ? 5.489 5.676 -30.457 1.00 87.69 115 LEU A C 1
ATOM 981 O O . LEU A 1 115 ? 4.862 6.696 -30.188 1.00 87.69 115 LEU A O 1
ATOM 985 N N . SER A 1 116 ? 6.343 5.118 -29.591 1.00 86.12 116 SER A N 1
ATOM 986 C CA . SER A 1 116 ? 6.578 5.642 -28.236 1.00 86.12 116 SER A CA 1
ATOM 987 C C . SER A 1 116 ? 7.038 7.103 -28.231 1.00 86.12 116 SER A C 1
ATOM 989 O O . SER A 1 116 ? 6.612 7.868 -27.375 1.00 86.12 116 SER A O 1
ATOM 991 N N . PHE A 1 117 ? 7.828 7.517 -29.227 1.00 86.12 117 PHE A N 1
ATOM 992 C CA . PHE A 1 117 ? 8.348 8.884 -29.346 1.00 86.12 117 PHE A CA 1
ATOM 993 C C . PHE A 1 117 ? 7.272 9.958 -29.568 1.00 86.12 117 PHE A C 1
ATOM 995 O O . PHE A 1 117 ? 7.555 11.138 -29.389 1.00 86.12 117 PHE A O 1
ATOM 1002 N N . LEU A 1 118 ? 6.071 9.575 -30.014 1.00 83.19 118 LEU A N 1
ATOM 1003 C CA . LEU A 1 118 ? 4.988 10.527 -30.255 1.00 83.19 118 LEU A CA 1
ATOM 1004 C C . LEU A 1 118 ? 4.298 10.965 -28.961 1.00 83.19 118 LEU A C 1
ATOM 1006 O O . LEU A 1 118 ? 3.615 11.983 -29.000 1.00 83.19 118 LEU A O 1
ATOM 1010 N N . ASP A 1 119 ? 4.420 10.178 -27.879 1.00 83.12 119 ASP A N 1
ATOM 1011 C CA . ASP A 1 119 ? 3.696 10.336 -26.606 1.00 83.12 119 ASP A CA 1
ATOM 1012 C C . ASP A 1 119 ? 2.279 10.902 -26.800 1.00 83.12 119 ASP A C 1
ATOM 1014 O O . ASP A 1 119 ? 1.891 11.924 -26.240 1.00 83.12 119 ASP A O 1
ATOM 1018 N N . VAL A 1 120 ? 1.491 10.237 -27.655 1.00 80.44 120 VAL A N 1
ATOM 1019 C CA . VAL A 1 120 ? 0.178 10.727 -28.125 1.00 80.44 120 VAL A CA 1
ATOM 1020 C C . VAL A 1 120 ? -0.771 11.055 -26.963 1.00 80.44 120 VAL A C 1
ATOM 1022 O O . VAL A 1 120 ? -1.720 11.820 -27.121 1.00 80.44 120 VAL A O 1
ATOM 1025 N N . GLN A 1 121 ? -0.526 10.462 -25.796 1.00 82.25 121 GLN A N 1
ATOM 1026 C CA . GLN A 1 121 ? -1.371 10.566 -24.614 1.00 82.25 121 GLN A CA 1
ATOM 1027 C C . GLN A 1 121 ? -0.765 11.443 -23.506 1.00 82.25 121 GLN A C 1
ATOM 1029 O O . GLN A 1 121 ? -1.461 11.719 -22.530 1.00 82.25 121 GLN A O 1
ATOM 1034 N N . GLY A 1 122 ? 0.473 11.925 -23.662 1.00 82.69 122 GLY A N 1
ATOM 1035 C CA . GLY A 1 122 ? 1.095 12.874 -22.736 1.00 82.69 122 GLY A CA 1
ATOM 1036 C C . GLY A 1 122 ? 1.524 12.275 -21.392 1.00 82.69 122 GLY A C 1
ATOM 1037 O O . GLY A 1 122 ? 1.632 13.016 -20.412 1.00 82.69 122 GLY A O 1
ATOM 1038 N N . TYR A 1 123 ? 1.679 10.950 -21.297 1.00 78.81 123 TYR A N 1
ATOM 1039 C CA . TYR A 1 123 ? 1.975 10.268 -20.028 1.00 78.81 123 TYR A CA 1
ATOM 1040 C C . TYR A 1 123 ? 3.472 10.082 -19.789 1.00 78.81 123 TYR A C 1
ATOM 1042 O O . TYR A 1 123 ? 3.886 9.890 -18.643 1.00 78.81 123 TYR A O 1
ATOM 1050 N N . VAL A 1 124 ? 4.281 10.134 -20.847 1.00 70.50 124 VAL A N 1
ATOM 1051 C CA . VAL A 1 124 ? 5.725 9.897 -20.791 1.00 70.50 124 VAL A CA 1
ATOM 1052 C C . VAL A 1 124 ? 6.428 11.180 -21.223 1.00 70.50 124 VAL A C 1
ATOM 1054 O O . VAL A 1 124 ? 6.658 11.401 -22.405 1.00 70.50 124 VAL A O 1
ATOM 1057 N N . LYS A 1 125 ? 6.746 12.036 -20.244 1.00 57.19 125 LYS A N 1
ATOM 1058 C CA . LYS A 1 125 ? 7.554 13.246 -20.464 1.00 57.19 125 LYS A CA 1
ATOM 1059 C C . LYS A 1 125 ? 8.940 12.939 -21.019 1.00 57.19 125 LYS A C 1
ATOM 1061 O O . LYS A 1 125 ? 9.587 12.012 -20.480 1.00 57.19 125 LYS A O 1
#

Sequence (125 aa):
MSWSSYGPYWRQARKIFLSEMFNVKKLDSLEQIRVEERRNFLYRLRSLSGKPVVLRDHLTHYTLSTISRMVLSRIYFGESDEKKFVVKLEELKGMLDEWFFLNGVFNIGDWIPWLSFLDVQGYVK

Foldseek 3Di:
DVPDDDDPVVVVVVCCCCVPQVDPVLVVVLVVLLVVLVVVLVVVVVVCPPHDDDVVLSVVVSVLQSCCCSPVVHQQEECDPVPNRVYYSVRVVVVVVVVCCLVPDDFCCVVPVVCVVVRVPVSPD

Radius of gyration: 19.37 Å; chains: 1; bounding box: 48×36×50 Å

Organism: NCBI:txid2727402

InterPro domains:
  IPR001128 Cytochrome P450 [PF00067] (6-112)
  IPR036396 Cytochrome P450 superfamily [G3DSA:1.10.630.10] (1-125)
  IPR036396 Cytochrome P450 superfamily [SSF48264] (3-120)

Secondary structure (DSSP, 8-state):
-TTSPSSHHHHHHHHHIIIIISSHHHHHHTHHHHHHHHHHHHHHHHTTTTS---HHHHHHHHHHHHHHHHHHSS--EES-TTS--SEEHHHHHHHHHHHHHHHHS--HHHHSGGGGGG-TTS---

pLDDT: mean 88.56, std 8.18, range [55.34, 96.88]